Protein AF-A0A946CX53-F1 (afdb_monomer_lite)

Foldseek 3Di:
DDDDDDPPDDPDPPDPPPDDPDDDLVRLVVVCVVVQQFVDWDQDPQWIWTDGPVDIDTGHPVCSSVVSVVSVVVVCVVVVVVVVVVVPPDD

Sequence (91 aa):
MTTTATNIKPLRPRKSEVQYPRPTLDELVQLCIDFELITEVISVDGKFHFLCKDEQFIVSPAESIILVRGLLIGYFAAHTRDDLSLADWID

Radius of gyration: 20.21 Å; chains: 1; 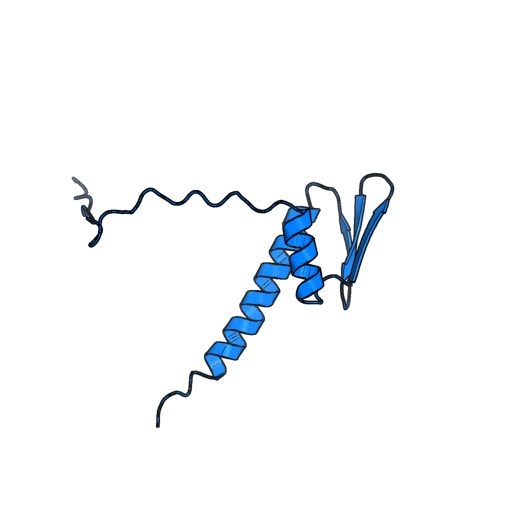bounding box: 55×33×51 Å

Secondary structure (DSSP, 8-state):
----------SS---S---PPPPPHHHHHHHHHHTTSEEEEEEETTEEEEEESS-EEEE-HHHHHHHHHHHHHHHHHHHHHHHHHT-----

pLDDT: mean 80.79, std 18.34, range [39.06, 97.38]

Structure (mmCIF, N/CA/C/O backbone):
data_AF-A0A946CX53-F1
#
_entry.id   AF-A0A946CX53-F1
#
loop_
_atom_site.group_PDB
_atom_site.id
_atom_site.type_symbol
_atom_site.label_atom_id
_atom_site.label_alt_id
_atom_site.label_comp_id
_atom_site.label_asym_id
_atom_site.label_entity_id
_atom_site.label_seq_id
_atom_site.pdbx_PDB_ins_code
_atom_site.Cartn_x
_atom_site.Cartn_y
_atom_site.Cartn_z
_atom_site.occupancy
_atom_site.B_iso_or_equiv
_atom_site.auth_seq_id
_atom_site.auth_comp_id
_atom_site.auth_asym_id
_atom_site.auth_atom_id
_atom_site.pdbx_PDB_model_num
ATOM 1 N N . MET A 1 1 ? 37.763 -0.824 33.053 1.00 39.41 1 MET A N 1
ATOM 2 C CA . MET A 1 1 ? 37.872 -0.800 31.580 1.00 39.41 1 MET A CA 1
ATOM 3 C C . MET A 1 1 ? 37.011 0.349 31.085 1.00 39.41 1 MET A C 1
ATOM 5 O O . MET A 1 1 ? 35.799 0.274 31.216 1.00 39.41 1 MET A O 1
ATOM 9 N N . THR A 1 2 ? 37.620 1.452 30.660 1.00 39.06 2 THR A N 1
ATOM 10 C CA . THR A 1 2 ? 36.925 2.659 30.189 1.00 39.06 2 THR A CA 1
ATOM 11 C C . THR A 1 2 ? 36.865 2.629 28.666 1.00 39.06 2 THR A C 1
ATOM 13 O O . THR A 1 2 ? 37.892 2.699 28.000 1.00 39.06 2 THR A O 1
ATOM 16 N N . THR A 1 3 ? 35.665 2.477 28.112 1.00 46.81 3 THR A N 1
ATOM 17 C CA . THR A 1 3 ? 35.403 2.531 26.673 1.00 46.81 3 THR A CA 1
ATOM 18 C C . THR A 1 3 ? 35.539 3.973 26.196 1.00 46.81 3 THR A C 1
ATOM 20 O O . THR A 1 3 ? 34.727 4.836 26.522 1.00 46.81 3 THR A O 1
ATOM 23 N N . THR A 1 4 ? 36.594 4.250 25.436 1.00 47.66 4 THR A N 1
ATOM 24 C CA . THR A 1 4 ? 36.816 5.526 24.757 1.00 47.66 4 THR A CA 1
ATOM 25 C C . THR A 1 4 ? 35.750 5.679 23.672 1.00 47.66 4 THR A C 1
ATOM 27 O O . THR A 1 4 ? 35.851 5.079 22.605 1.00 47.66 4 THR A O 1
ATOM 30 N N . ALA A 1 5 ? 34.693 6.443 23.949 1.00 57.44 5 ALA A N 1
ATOM 31 C CA . ALA A 1 5 ? 33.706 6.803 22.940 1.00 57.44 5 ALA A CA 1
ATOM 32 C C . ALA A 1 5 ? 34.403 7.632 21.852 1.00 57.44 5 ALA A C 1
ATOM 34 O O . ALA A 1 5 ? 34.872 8.744 22.104 1.00 57.44 5 ALA A O 1
ATOM 35 N N . THR A 1 6 ? 34.519 7.076 20.648 1.00 55.69 6 THR A N 1
ATOM 36 C CA . THR A 1 6 ? 35.053 7.784 19.487 1.00 55.69 6 THR A CA 1
ATOM 37 C C . THR A 1 6 ? 34.133 8.965 19.191 1.00 55.69 6 THR A C 1
ATOM 39 O O . THR A 1 6 ? 32.993 8.796 18.764 1.00 55.69 6 THR A O 1
ATOM 42 N N . ASN A 1 7 ? 34.610 10.175 19.474 1.00 59.16 7 ASN A N 1
ATOM 43 C CA . ASN A 1 7 ? 33.875 11.411 19.241 1.00 59.16 7 ASN A CA 1
ATOM 44 C C . ASN A 1 7 ? 33.874 11.704 17.732 1.00 59.16 7 ASN A C 1
ATOM 46 O O . ASN A 1 7 ? 34.753 12.398 17.219 1.00 59.16 7 ASN A O 1
ATOM 50 N N . ILE A 1 8 ? 32.938 11.096 16.997 1.00 65.06 8 ILE A N 1
ATOM 51 C CA . ILE A 1 8 ? 32.766 11.330 15.561 1.00 65.06 8 ILE A CA 1
ATOM 52 C C . ILE A 1 8 ? 32.167 12.727 15.394 1.00 65.06 8 ILE A C 1
ATOM 54 O O . ILE A 1 8 ? 30.957 12.927 15.494 1.00 65.06 8 ILE A O 1
ATOM 58 N N . LYS A 1 9 ? 33.031 13.715 15.150 1.00 58.34 9 LYS A N 1
ATOM 59 C CA . LYS A 1 9 ? 32.611 15.078 14.830 1.00 58.34 9 LYS A CA 1
ATOM 60 C C . LYS A 1 9 ? 32.220 15.140 13.344 1.00 58.34 9 LYS A C 1
ATOM 62 O O . LYS A 1 9 ? 33.054 14.815 12.499 1.00 58.34 9 LYS A O 1
ATOM 67 N N . PRO A 1 10 ? 30.987 15.546 12.992 1.00 61.53 10 PRO A N 1
ATOM 68 C CA . PRO A 1 10 ? 30.577 15.676 11.597 1.00 61.53 10 PRO A CA 1
ATOM 69 C C . PRO A 1 10 ? 31.487 16.655 10.837 1.00 61.53 10 PRO A C 1
ATOM 71 O O . PRO A 1 10 ? 31.751 17.754 11.320 1.00 61.53 10 PRO A O 1
ATOM 74 N N . LEU A 1 11 ? 31.933 16.276 9.633 1.00 65.31 11 LEU A N 1
ATOM 75 C CA . LEU A 1 11 ? 32.789 17.095 8.751 1.00 65.31 11 LEU A CA 1
ATOM 76 C C . LEU A 1 11 ? 32.137 18.419 8.309 1.00 65.31 11 LEU A C 1
ATOM 78 O O . LEU A 1 11 ? 32.823 19.328 7.848 1.00 65.31 11 LEU A O 1
ATOM 82 N N . ARG A 1 12 ? 30.814 18.545 8.442 1.00 59.50 12 ARG A N 1
ATOM 83 C CA . ARG A 1 12 ? 30.063 19.783 8.210 1.00 59.50 12 ARG A CA 1
ATOM 84 C C . ARG A 1 12 ? 29.129 20.031 9.392 1.00 59.50 12 ARG A C 1
ATOM 86 O O . ARG A 1 12 ? 28.625 19.055 9.952 1.00 59.50 12 ARG A O 1
ATOM 93 N N . PRO A 1 13 ? 28.848 21.299 9.750 1.00 60.38 13 PRO A N 1
ATOM 94 C CA . PRO A 1 13 ? 27.768 21.599 10.680 1.00 60.38 13 PRO A CA 1
ATOM 95 C C . PRO A 1 13 ? 26.513 20.895 10.1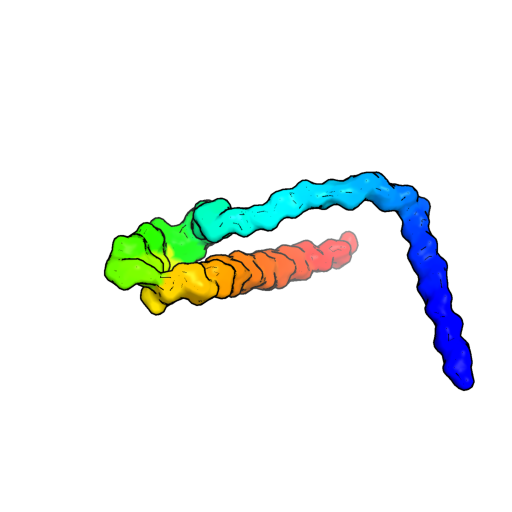68 1.00 60.38 13 PRO A C 1
ATOM 97 O O . PRO A 1 13 ? 26.170 21.053 8.991 1.00 60.38 13 PRO A O 1
ATOM 100 N N . ARG A 1 14 ? 25.844 20.097 11.013 1.00 59.88 14 ARG A N 1
ATOM 101 C CA . ARG A 1 14 ? 24.485 19.663 10.690 1.00 59.88 14 ARG A CA 1
ATOM 102 C C . ARG A 1 14 ? 23.691 20.956 10.537 1.00 59.88 14 ARG A C 1
ATOM 104 O O . ARG A 1 14 ? 23.437 21.639 11.526 1.00 59.88 14 ARG A O 1
ATOM 111 N N . LYS A 1 15 ? 23.374 21.338 9.293 1.00 63.06 15 LYS A N 1
ATOM 112 C CA . LYS A 1 15 ? 22.279 22.277 9.037 1.00 63.06 15 LYS A CA 1
ATOM 113 C C . LYS A 1 15 ? 21.112 21.763 9.878 1.00 63.06 15 LYS A C 1
ATOM 115 O O . LYS A 1 15 ? 20.934 20.544 9.909 1.00 63.06 15 LYS A O 1
ATOM 120 N N . SER A 1 16 ? 20.440 22.660 10.605 1.00 64.50 16 SER A N 1
ATOM 121 C CA . SER A 1 16 ? 19.233 22.383 11.400 1.00 64.50 16 SER A CA 1
ATOM 122 C C . SER A 1 16 ? 18.518 21.155 10.851 1.00 64.50 16 SER A C 1
ATOM 124 O O . SER A 1 16 ? 18.173 21.178 9.667 1.00 64.50 16 SER A O 1
ATOM 126 N N . GLU A 1 17 ? 18.412 20.082 11.645 1.00 64.75 17 GLU A N 1
ATOM 127 C CA . GLU A 1 17 ? 17.806 18.829 11.189 1.00 64.75 17 GLU A CA 1
ATOM 128 C C . GLU A 1 17 ? 16.476 19.169 10.525 1.00 64.75 17 GLU A C 1
ATOM 130 O O . GLU A 1 17 ? 15.557 19.673 11.169 1.00 64.75 17 GLU A O 1
ATOM 135 N N . VAL A 1 18 ? 16.427 19.002 9.203 1.00 70.62 18 VAL A N 1
ATOM 136 C CA . VAL A 1 18 ? 15.219 19.259 8.435 1.00 70.62 18 VAL A CA 1
ATOM 137 C C . VAL A 1 18 ? 14.241 18.189 8.890 1.00 70.62 18 VAL A C 1
ATOM 139 O O . VAL A 1 18 ? 14.410 17.013 8.568 1.00 70.62 18 VAL A O 1
ATOM 142 N N . GLN A 1 19 ? 13.276 18.576 9.723 1.00 69.88 19 GLN A N 1
ATOM 143 C CA . GLN A 1 19 ? 12.198 17.684 10.111 1.00 69.88 19 GLN A CA 1
ATOM 144 C C . GLN A 1 19 ? 11.293 17.508 8.904 1.00 69.88 19 GLN A C 1
ATOM 146 O O . GLN A 1 19 ? 10.521 18.397 8.551 1.00 69.88 19 GLN A O 1
ATOM 151 N N . TYR A 1 20 ? 11.400 16.345 8.275 1.00 74.31 20 TYR A N 1
ATOM 152 C CA . TYR A 1 20 ? 10.397 15.912 7.325 1.00 74.31 20 TYR A CA 1
ATOM 153 C C . TYR A 1 20 ? 9.187 15.410 8.115 1.00 74.31 20 TYR A C 1
ATOM 155 O O . TYR A 1 20 ? 9.358 14.573 9.014 1.00 74.31 20 TYR A O 1
ATOM 163 N N . PRO A 1 21 ? 7.974 15.910 7.828 1.00 84.12 21 PRO A N 1
ATOM 164 C CA . PRO A 1 21 ? 6.774 15.318 8.390 1.00 84.12 21 PRO A CA 1
ATOM 165 C C . PRO A 1 21 ? 6.716 13.843 7.983 1.00 84.12 21 PRO A C 1
ATOM 167 O O . PRO A 1 21 ? 7.117 13.465 6.880 1.00 84.12 21 PRO A O 1
ATOM 170 N N . ARG A 1 22 ? 6.259 12.987 8.900 1.00 86.38 22 ARG A N 1
ATOM 171 C CA . ARG A 1 22 ? 6.032 11.580 8.563 1.00 86.38 22 ARG A CA 1
ATOM 172 C C . ARG A 1 22 ? 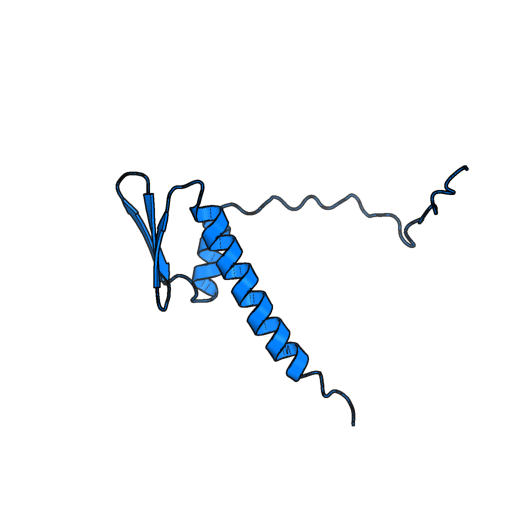4.867 11.505 7.573 1.00 86.38 22 ARG A C 1
ATOM 174 O O . ARG A 1 22 ? 3.854 12.148 7.849 1.00 86.38 22 ARG A O 1
ATOM 181 N N . PRO A 1 23 ? 4.981 10.711 6.496 1.00 90.38 23 PRO A N 1
ATOM 182 C CA . PRO A 1 23 ? 3.889 10.558 5.550 1.00 90.38 23 PRO A CA 1
ATOM 183 C C . PRO A 1 23 ? 2.688 9.894 6.228 1.00 90.38 23 PRO A C 1
ATOM 185 O O . PRO A 1 23 ? 2.835 8.996 7.071 1.00 90.38 23 PRO A O 1
ATOM 188 N N . THR A 1 24 ? 1.508 10.364 5.856 1.00 93.44 24 THR A N 1
ATOM 189 C CA . THR A 1 24 ? 0.207 9.801 6.214 1.00 93.44 24 THR A CA 1
ATOM 190 C C . THR A 1 24 ? -0.032 8.478 5.485 1.00 93.44 24 THR A C 1
ATOM 192 O O . THR A 1 24 ? 0.673 8.136 4.536 1.00 93.44 24 THR A O 1
ATOM 195 N N . LEU A 1 25 ? -1.025 7.703 5.933 1.00 92.38 25 LEU A N 1
ATOM 196 C CA . LEU A 1 25 ? -1.400 6.471 5.237 1.00 92.38 25 LEU A CA 1
ATOM 197 C C . LEU A 1 25 ? -1.859 6.766 3.804 1.00 92.38 25 LEU A C 1
ATOM 199 O O . LEU A 1 25 ? -1.418 6.081 2.891 1.00 92.38 25 LEU A O 1
ATOM 203 N N . ASP A 1 26 ? -2.676 7.801 3.614 1.00 93.88 26 ASP A N 1
ATOM 204 C CA . ASP A 1 26 ? -3.231 8.162 2.306 1.00 93.88 26 ASP A CA 1
ATOM 205 C C . ASP A 1 26 ? -2.133 8.547 1.308 1.00 93.88 26 ASP A C 1
ATOM 207 O O . ASP A 1 26 ? -2.151 8.089 0.171 1.00 93.88 26 ASP A O 1
ATOM 211 N N . GLU A 1 27 ? -1.121 9.305 1.745 1.00 94.88 27 GLU A N 1
ATOM 212 C CA . GLU A 1 27 ? 0.044 9.629 0.909 1.00 94.88 27 GLU A CA 1
ATOM 213 C C . GLU A 1 27 ? 0.827 8.374 0.501 1.00 94.88 27 GLU A C 1
ATOM 215 O O . GLU A 1 27 ? 1.281 8.261 -0.635 1.00 94.88 27 GLU A O 1
ATOM 220 N N . LEU A 1 28 ? 0.975 7.407 1.412 1.00 95.50 28 LEU A N 1
ATOM 221 C CA . LEU A 1 28 ? 1.651 6.146 1.107 1.00 95.50 28 LEU A CA 1
ATOM 222 C C . LEU A 1 28 ? 0.818 5.258 0.171 1.00 95.50 28 LEU A C 1
ATOM 224 O O . LEU A 1 28 ? 1.381 4.600 -0.699 1.00 95.50 28 LEU A O 1
ATOM 228 N N . VAL A 1 29 ? -0.508 5.244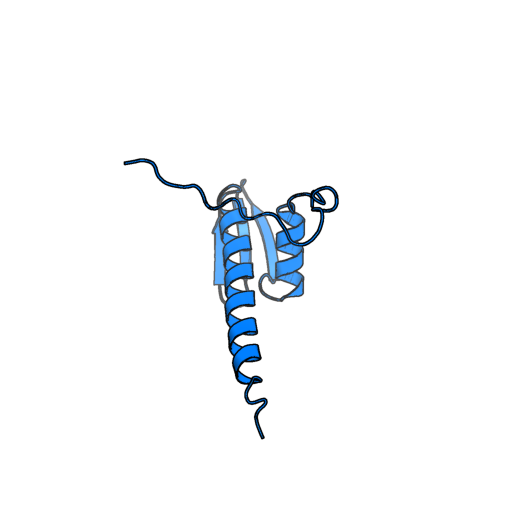 0.331 1.00 95.81 29 VAL A N 1
ATOM 229 C CA . VAL A 1 29 ? -1.426 4.532 -0.568 1.00 95.81 29 VAL A CA 1
ATOM 230 C C . VAL A 1 29 ? -1.387 5.148 -1.960 1.00 95.81 29 VAL A C 1
ATOM 232 O O . VAL A 1 29 ? -1.274 4.408 -2.933 1.00 95.81 29 VAL A O 1
ATOM 235 N N . GLN A 1 30 ? -1.410 6.479 -2.059 1.00 96.19 30 GLN A N 1
ATOM 236 C CA . GLN A 1 30 ? -1.294 7.171 -3.338 1.00 96.19 30 GLN A CA 1
ATOM 237 C C . GLN A 1 30 ? 0.013 6.801 -4.040 1.00 96.19 30 GLN A C 1
ATOM 239 O O . GLN A 1 30 ? -0.006 6.440 -5.210 1.00 96.19 30 GLN A O 1
ATOM 244 N N . LEU A 1 31 ? 1.128 6.774 -3.307 1.00 95.88 31 LEU A N 1
ATOM 245 C CA . LEU A 1 31 ? 2.410 6.350 -3.864 1.00 95.88 31 LEU A CA 1
ATOM 246 C C . LEU A 1 31 ? 2.381 4.897 -4.374 1.00 95.88 31 LEU A C 1
ATOM 248 O O . LEU A 1 31 ? 2.957 4.592 -5.414 1.00 95.88 31 LEU A O 1
ATOM 252 N N . CYS A 1 32 ? 1.699 3.988 -3.672 1.00 95.94 32 CYS A N 1
ATOM 253 C CA . CYS A 1 32 ? 1.496 2.624 -4.160 1.00 95.94 32 CYS A CA 1
ATOM 254 C C . CYS A 1 32 ? 0.639 2.562 -5.433 1.00 95.94 32 CYS A C 1
ATOM 256 O O . CYS A 1 32 ? 0.895 1.698 -6.267 1.00 95.94 32 CYS A O 1
ATOM 258 N N . ILE A 1 33 ? -0.365 3.430 -5.581 1.00 95.81 33 ILE A N 1
ATOM 259 C CA . ILE A 1 33 ? -1.175 3.527 -6.806 1.00 95.81 33 ILE A CA 1
ATOM 260 C C . ILE A 1 33 ? -0.319 4.051 -7.962 1.00 95.81 33 ILE A C 1
ATOM 262 O O . ILE A 1 33 ? -0.348 3.480 -9.048 1.00 95.81 33 ILE A O 1
ATOM 266 N N . ASP A 1 34 ? 0.500 5.074 -7.711 1.00 95.56 34 ASP A N 1
ATOM 267 C CA . ASP A 1 34 ? 1.407 5.655 -8.707 1.00 95.56 34 ASP A CA 1
ATOM 268 C C . ASP A 1 34 ? 2.457 4.638 -9.198 1.00 95.56 34 ASP A C 1
ATOM 270 O O . ASP A 1 34 ? 2.905 4.705 -10.341 1.00 95.56 34 ASP A O 1
ATOM 274 N N . PHE A 1 35 ? 2.832 3.673 -8.351 1.00 93.75 35 PHE A N 1
ATOM 275 C CA . PHE A 1 35 ? 3.698 2.537 -8.699 1.00 93.75 35 PHE A CA 1
ATOM 276 C C . PHE A 1 35 ? 2.942 1.299 -9.200 1.00 93.75 35 PHE A C 1
ATOM 278 O O . PHE A 1 35 ? 3.544 0.236 -9.347 1.00 93.75 35 PHE A O 1
ATOM 285 N N . GLU A 1 36 ? 1.633 1.407 -9.431 1.00 93.94 36 GLU A N 1
ATOM 286 C CA . GLU A 1 36 ? 0.766 0.312 -9.887 1.00 93.94 36 GLU A CA 1
ATOM 287 C C . GLU A 1 36 ? 0.773 -0.928 -8.961 1.00 93.94 36 GLU A C 1
ATOM 289 O O . GLU A 1 36 ? 0.454 -2.043 -9.377 1.00 93.94 36 GLU A O 1
ATOM 294 N N . LEU A 1 37 ? 1.130 -0.749 -7.685 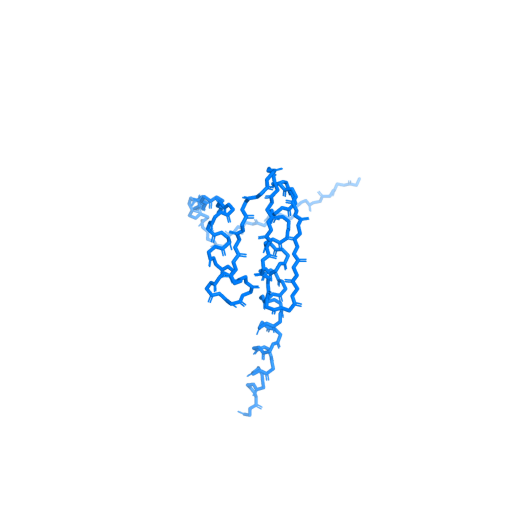1.00 94.38 37 LEU A N 1
ATOM 295 C CA .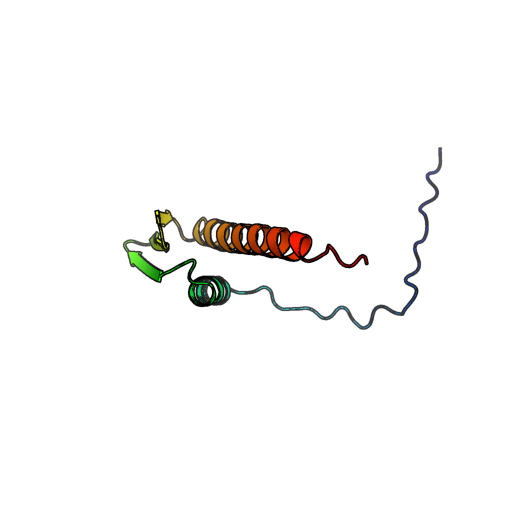 LEU A 1 37 ? 1.131 -1.805 -6.665 1.00 94.38 37 LEU A CA 1
ATOM 296 C C . LEU A 1 37 ? -0.276 -2.065 -6.125 1.00 94.38 37 LEU A C 1
ATOM 298 O O . LEU A 1 37 ? -0.644 -3.208 -5.852 1.00 94.38 37 LEU A O 1
ATOM 302 N N . ILE A 1 38 ? -1.044 -0.987 -5.961 1.00 96.62 38 ILE A N 1
ATOM 303 C CA . ILE A 1 38 ? -2.432 -0.994 -5.503 1.00 96.62 38 ILE A CA 1
ATOM 304 C C . ILE A 1 38 ? -3.287 -0.419 -6.626 1.00 96.62 38 ILE A C 1
ATOM 306 O O . ILE A 1 38 ? -3.011 0.660 -7.137 1.00 96.62 38 ILE A O 1
ATOM 310 N N . THR A 1 39 ? -4.336 -1.134 -7.000 1.00 96.38 39 THR A N 1
ATOM 311 C CA . THR A 1 39 ? -5.322 -0.686 -7.985 1.00 96.38 39 THR A CA 1
ATOM 312 C C . THR A 1 39 ? -6.457 0.077 -7.314 1.00 96.38 39 THR A C 1
ATOM 314 O O . THR A 1 39 ? -6.904 1.100 -7.823 1.00 96.38 39 THR A O 1
ATOM 317 N N . GLU A 1 40 ? -6.929 -0.414 -6.168 1.00 95.12 40 GLU A N 1
ATOM 318 C CA . GLU A 1 40 ? -8.079 0.159 -5.469 1.00 95.12 40 GLU A CA 1
ATOM 319 C C . GLU A 1 40 ? -7.999 -0.108 -3.962 1.00 95.12 40 GLU A C 1
ATOM 321 O O . GLU A 1 40 ? -7.463 -1.127 -3.519 1.00 95.12 40 GLU A O 1
ATOM 326 N N . VAL A 1 41 ? -8.566 0.806 -3.170 1.00 95.94 41 VAL A N 1
ATOM 327 C CA . VAL A 1 41 ? -8.778 0.620 -1.732 1.00 95.94 41 VAL A CA 1
ATOM 328 C C . VAL A 1 41 ? -10.228 0.926 -1.393 1.00 95.94 41 VAL A C 1
ATOM 330 O O . VAL A 1 41 ? -10.716 2.023 -1.657 1.00 95.94 41 VAL A O 1
ATOM 333 N N . ILE A 1 42 ? -10.905 -0.029 -0.760 1.00 95.56 42 ILE A N 1
ATOM 334 C CA . ILE A 1 42 ? -12.307 0.099 -0.354 1.00 95.56 42 ILE A CA 1
ATOM 335 C C . ILE A 1 42 ? -12.388 -0.014 1.167 1.00 95.56 42 ILE A C 1
ATOM 337 O O . ILE A 1 42 ? -11.784 -0.901 1.765 1.00 95.56 42 ILE A O 1
ATOM 341 N N . SER A 1 43 ? -13.142 0.875 1.812 1.00 93.31 43 SER A N 1
ATOM 342 C CA . SER A 1 43 ? -13.441 0.770 3.244 1.00 93.31 43 SER A CA 1
ATOM 343 C C . SER A 1 43 ? -14.794 0.092 3.438 1.00 93.31 43 SER A C 1
ATOM 345 O O . SER A 1 43 ? -15.812 0.606 2.973 1.00 93.31 43 SER A O 1
ATOM 347 N N . VAL A 1 44 ? -14.808 -1.063 4.105 1.00 91.94 44 VAL A N 1
ATOM 348 C CA . VAL A 1 44 ? -16.018 -1.852 4.378 1.00 91.94 44 VAL A CA 1
ATOM 349 C C . VAL A 1 44 ? -15.972 -2.335 5.823 1.00 91.94 44 VAL A C 1
ATOM 351 O O . VAL A 1 44 ? -14.976 -2.909 6.258 1.00 91.94 44 VAL A O 1
ATOM 354 N N . ASP A 1 45 ? -17.036 -2.076 6.586 1.00 91.88 45 ASP A N 1
ATOM 355 C CA . ASP A 1 45 ? -17.204 -2.535 7.974 1.00 91.88 45 ASP A CA 1
ATOM 356 C C . ASP A 1 45 ? -15.999 -2.250 8.897 1.00 91.88 45 ASP A C 1
ATOM 358 O O . ASP A 1 45 ? -15.612 -3.062 9.739 1.00 91.88 45 ASP A O 1
ATOM 362 N N . GLY A 1 46 ? -15.376 -1.077 8.733 1.00 91.25 46 GLY A N 1
ATOM 363 C CA . GLY A 1 46 ? -14.224 -0.652 9.538 1.00 91.25 46 GLY A CA 1
ATOM 364 C C . GLY A 1 46 ? -12.905 -1.347 9.181 1.00 91.25 46 GLY A C 1
ATOM 365 O O . GLY A 1 46 ? -11.923 -1.207 9.915 1.00 91.25 46 GLY A O 1
ATOM 366 N N . LYS A 1 47 ? -12.866 -2.079 8.066 1.00 95.62 47 LYS A N 1
ATOM 367 C CA . LYS A 1 47 ? -11.665 -2.673 7.477 1.00 95.62 47 LYS A CA 1
ATOM 368 C C . LYS A 1 47 ? -11.369 -2.052 6.120 1.00 95.62 47 LYS A C 1
ATOM 370 O O . LYS A 1 47 ? -12.248 -1.496 5.466 1.00 95.62 47 LYS A O 1
ATOM 375 N N . PHE A 1 48 ? -10.124 -2.197 5.692 1.00 96.69 48 PHE A N 1
ATOM 376 C CA . PHE A 1 48 ? -9.677 -1.818 4.363 1.00 96.69 48 PHE A CA 1
ATOM 377 C C . PHE A 1 48 ? -9.496 -3.056 3.497 1.00 96.69 48 PHE A C 1
ATOM 379 O O . PHE A 1 48 ? -8.843 -4.018 3.900 1.00 96.69 48 PHE A O 1
ATOM 386 N N . HIS A 1 49 ? -10.078 -3.011 2.310 1.00 97.38 49 HIS A N 1
ATOM 387 C CA . HIS A 1 49 ? -9.928 -3.989 1.250 1.00 97.38 49 HIS A CA 1
ATOM 388 C C . HIS A 1 49 ? -8.978 -3.389 0.217 1.00 97.38 49 HIS A C 1
ATOM 390 O O . HIS A 1 49 ? -9.345 -2.457 -0.494 1.00 97.38 49 HIS A O 1
ATOM 396 N N . PHE A 1 50 ? -7.753 -3.896 0.175 1.00 97.06 50 PHE A N 1
ATOM 397 C CA . PHE A 1 50 ? -6.740 -3.514 -0.796 1.00 97.06 50 PHE A CA 1
ATOM 398 C C . PHE A 1 50 ? -6.787 -4.475 -1.974 1.00 97.06 50 PHE A C 1
ATOM 400 O O . PHE A 1 50 ? -6.588 -5.679 -1.803 1.00 97.06 50 PHE A O 1
ATOM 407 N N . LEU A 1 51 ? -7.035 -3.929 -3.159 1.00 96.75 51 LEU A N 1
ATOM 408 C CA . LEU A 1 51 ? -6.921 -4.628 -4.426 1.00 96.75 51 LEU A CA 1
ATOM 409 C C . LEU A 1 51 ? -5.526 -4.337 -4.985 1.00 96.75 51 LEU A C 1
ATOM 411 O O . LEU A 1 51 ? -5.263 -3.226 -5.444 1.00 96.75 51 LEU A O 1
ATOM 415 N N . CYS A 1 52 ? -4.626 -5.310 -4.900 1.00 94.06 52 CYS A N 1
ATOM 416 C CA . CYS A 1 52 ? -3.298 -5.250 -5.502 1.00 94.06 52 CYS A CA 1
ATOM 417 C C . CYS A 1 52 ? -3.310 -5.992 -6.847 1.00 94.06 52 CYS A C 1
ATOM 419 O O . CYS A 1 52 ? -4.255 -6.719 -7.153 1.00 94.06 52 CYS A O 1
ATOM 421 N N . LYS A 1 53 ? -2.250 -5.829 -7.648 1.00 82.50 53 LYS A N 1
ATOM 422 C CA . LYS A 1 53 ? -2.172 -6.379 -9.015 1.00 82.50 53 LYS A CA 1
ATOM 423 C C . LYS A 1 53 ? -2.501 -7.877 -9.111 1.00 82.50 53 LYS A C 1
ATOM 425 O O . LYS A 1 53 ? -3.282 -8.267 -9.973 1.00 82.50 53 LYS A O 1
ATOM 430 N N . ASP A 1 54 ? -1.944 -8.682 -8.207 1.00 82.25 54 ASP A N 1
ATOM 431 C CA . ASP A 1 54 ? -2.082 -10.146 -8.223 1.00 82.25 54 ASP A CA 1
ATOM 432 C C . ASP A 1 54 ? -2.838 -10.702 -7.000 1.00 82.25 54 ASP A C 1
ATOM 434 O O . ASP A 1 54 ? -3.154 -11.890 -6.948 1.00 82.25 54 ASP A O 1
ATOM 438 N N . GLU A 1 55 ? -3.137 -9.864 -6.001 1.00 92.94 55 GLU A N 1
ATOM 439 C CA . GLU A 1 55 ? -3.621 -10.305 -4.688 1.00 92.94 55 GLU A CA 1
ATOM 440 C C . GLU A 1 55 ? -4.603 -9.311 -4.056 1.00 92.94 55 GLU A C 1
ATOM 442 O O . GLU A 1 55 ? -4.655 -8.134 -4.408 1.00 92.94 55 GLU A O 1
ATOM 447 N N . GLN A 1 56 ? -5.384 -9.791 -3.086 1.00 95.12 56 GLN A N 1
ATOM 448 C CA . GLN A 1 56 ? -6.318 -8.972 -2.316 1.00 95.12 56 GLN A CA 1
ATOM 449 C C . GLN A 1 56 ? -6.074 -9.134 -0.823 1.00 95.12 56 GLN A C 1
ATOM 451 O O . GLN A 1 56 ? -5.906 -10.251 -0.333 1.00 95.12 56 GLN A O 1
ATOM 456 N N . PHE A 1 57 ? -6.133 -8.023 -0.090 1.00 96.50 57 PHE A N 1
ATOM 457 C CA . PHE A 1 57 ? -5.927 -8.014 1.354 1.00 96.50 57 PHE A CA 1
ATOM 458 C C . PHE A 1 57 ? -7.079 -7.322 2.066 1.00 96.50 57 PHE A C 1
ATOM 460 O O . PHE A 1 57 ? -7.430 -6.191 1.743 1.00 96.50 57 PHE A O 1
ATOM 467 N N . ILE A 1 58 ? -7.628 -7.982 3.083 1.00 97.00 58 ILE A N 1
ATOM 468 C CA . ILE A 1 58 ? -8.618 -7.394 3.986 1.00 97.00 58 ILE A CA 1
ATOM 469 C C . ILE A 1 58 ? -7.942 -7.205 5.335 1.00 97.00 58 ILE A C 1
ATOM 471 O O . ILE A 1 58 ? -7.634 -8.178 6.022 1.00 97.00 58 ILE A O 1
ATOM 475 N N . VAL A 1 59 ? -7.704 -5.953 5.706 1.00 96.75 59 VAL A N 1
ATOM 476 C CA . VAL A 1 59 ? -6.865 -5.595 6.853 1.00 96.75 59 VAL A CA 1
ATOM 477 C C . VAL A 1 59 ? -7.545 -4.562 7.739 1.00 96.75 59 VAL A C 1
ATOM 479 O O . VAL A 1 59 ? -8.357 -3.752 7.292 1.00 96.75 59 VAL A O 1
ATOM 482 N N . SER A 1 60 ? -7.214 -4.578 9.025 1.00 96.56 60 SER A N 1
ATOM 483 C CA . SER A 1 60 ? -7.607 -3.513 9.944 1.00 96.56 60 SER A CA 1
ATOM 484 C C . SER A 1 60 ? -6.850 -2.203 9.650 1.00 96.56 60 SER A C 1
ATOM 486 O O . SER A 1 60 ? -5.804 -2.217 8.994 1.00 96.56 60 SER A O 1
ATOM 488 N N . PRO A 1 61 ? -7.304 -1.054 10.188 1.00 91.62 61 PRO A N 1
ATOM 489 C CA . PRO A 1 61 ? -6.581 0.216 10.064 1.00 91.62 61 PRO A CA 1
ATOM 490 C C . PRO A 1 61 ? -5.154 0.206 10.635 1.00 91.62 61 PRO A C 1
ATOM 492 O O . PRO A 1 61 ? -4.313 0.989 10.208 1.00 91.62 61 PRO A O 1
ATOM 495 N N . ALA A 1 62 ? -4.864 -0.656 11.614 1.00 92.06 62 ALA A N 1
ATOM 496 C CA . ALA A 1 62 ? -3.514 -0.790 12.163 1.00 92.06 62 ALA A CA 1
ATOM 497 C C . ALA A 1 62 ? -2.604 -1.634 11.255 1.00 92.06 62 ALA A C 1
ATOM 499 O O . ALA A 1 62 ? -1.398 -1.410 11.198 1.00 92.06 62 ALA A O 1
ATOM 500 N N . GLU A 1 63 ? -3.177 -2.597 10.539 1.00 96.38 63 GLU A N 1
ATOM 501 C CA . GLU A 1 63 ? -2.457 -3.475 9.616 1.00 96.38 63 GLU A CA 1
ATOM 502 C C . GLU A 1 63 ? -2.242 -2.819 8.247 1.00 96.38 63 GLU A C 1
ATOM 504 O O . GLU A 1 63 ? -1.236 -3.094 7.595 1.00 96.38 63 GLU A O 1
ATOM 509 N N . SER A 1 64 ? -3.123 -1.903 7.827 1.00 95.44 64 SER A N 1
ATOM 510 C CA . SER A 1 64 ? -3.010 -1.206 6.540 1.00 95.44 64 SER A CA 1
ATOM 511 C C . SER A 1 64 ? -1.675 -0.476 6.385 1.00 95.44 64 SER A C 1
ATOM 513 O O . SER A 1 64 ? -1.025 -0.590 5.349 1.00 95.44 64 SER A O 1
ATOM 515 N N . ILE A 1 65 ? -1.196 0.201 7.434 1.00 93.94 65 ILE A N 1
ATOM 516 C CA . ILE A 1 65 ? 0.098 0.894 7.383 1.00 93.94 65 ILE A CA 1
ATOM 517 C C . ILE A 1 65 ? 1.283 -0.070 7.271 1.00 93.94 65 ILE A C 1
ATOM 519 O O . ILE A 1 65 ? 2.313 0.288 6.701 1.00 93.94 65 ILE A O 1
ATOM 523 N N . ILE A 1 66 ? 1.154 -1.286 7.808 1.00 95.81 66 ILE A N 1
ATOM 524 C CA . ILE A 1 66 ? 2.184 -2.323 7.706 1.00 95.81 66 ILE A CA 1
ATOM 525 C C . ILE A 1 66 ? 2.206 -2.865 6.277 1.00 95.81 66 ILE A C 1
ATOM 527 O O . ILE A 1 66 ? 3.276 -2.917 5.674 1.00 95.81 66 ILE A O 1
ATOM 531 N N . LEU A 1 67 ? 1.033 -3.192 5.726 1.00 96.25 67 LEU A N 1
ATOM 532 C CA . LEU A 1 67 ? 0.878 -3.682 4.357 1.00 96.25 67 LEU A CA 1
ATOM 533 C C . LEU A 1 67 ? 1.462 -2.694 3.340 1.00 96.25 67 LEU A C 1
ATOM 535 O O . LEU A 1 67 ? 2.358 -3.054 2.582 1.00 96.25 67 LEU A O 1
ATOM 539 N N . VAL A 1 68 ? 1.015 -1.435 3.373 1.00 96.31 68 VAL A N 1
ATOM 540 C CA . VAL A 1 68 ? 1.438 -0.400 2.415 1.00 96.31 68 VAL A CA 1
ATOM 541 C C . VAL A 1 68 ? 2.951 -0.168 2.480 1.00 96.31 68 VAL A C 1
ATOM 543 O O . VAL A 1 68 ? 3.624 -0.107 1.453 1.00 96.31 68 VAL A O 1
ATOM 546 N N . ARG A 1 69 ? 3.534 -0.114 3.685 1.00 95.00 69 ARG A N 1
ATOM 547 C CA . ARG A 1 69 ? 4.995 -0.004 3.834 1.00 95.00 69 ARG A CA 1
ATOM 548 C C . ARG A 1 69 ? 5.725 -1.231 3.301 1.00 95.00 69 ARG A C 1
ATOM 550 O O . ARG A 1 69 ? 6.762 -1.069 2.666 1.00 95.00 69 ARG A O 1
ATOM 557 N N . GLY A 1 70 ? 5.206 -2.430 3.556 1.00 95.62 70 GLY A N 1
ATOM 558 C CA . GLY A 1 70 ? 5.767 -3.675 3.036 1.00 95.62 70 GLY A CA 1
ATOM 559 C C . GLY A 1 70 ? 5.810 -3.690 1.508 1.00 95.62 70 GLY A C 1
ATOM 560 O O . GLY A 1 70 ? 6.858 -3.993 0.941 1.00 95.62 70 GLY A O 1
ATOM 561 N N . LEU A 1 71 ? 4.719 -3.274 0.857 1.00 94.81 71 LEU A N 1
ATOM 562 C CA . LEU A 1 71 ? 4.633 -3.156 -0.602 1.00 94.81 71 LEU A CA 1
ATOM 563 C C . LEU A 1 71 ? 5.675 -2.178 -1.157 1.00 94.81 71 LEU A C 1
ATOM 565 O O . LEU A 1 71 ? 6.422 -2.534 -2.065 1.00 94.81 71 LEU A O 1
ATOM 569 N N . LEU A 1 72 ? 5.782 -0.978 -0.578 1.00 94.88 72 LEU A N 1
ATOM 570 C CA . LEU A 1 72 ? 6.765 0.022 -1.010 1.00 94.88 72 LEU A CA 1
ATOM 571 C C . LEU A 1 72 ? 8.203 -0.468 -0.822 1.00 94.88 72 LEU A C 1
ATOM 573 O O . LEU A 1 72 ? 9.017 -0.342 -1.733 1.00 94.88 72 LEU A O 1
ATOM 577 N N . ILE A 1 73 ? 8.525 -1.054 0.336 1.00 94.44 73 ILE A N 1
ATOM 578 C CA . ILE A 1 73 ? 9.859 -1.612 0.596 1.00 94.44 73 ILE A CA 1
ATOM 579 C C . ILE A 1 73 ? 10.181 -2.713 -0.420 1.00 94.44 73 ILE A C 1
ATOM 581 O O . ILE A 1 73 ? 11.277 -2.716 -0.977 1.00 94.44 73 ILE A O 1
ATOM 585 N N . GLY A 1 74 ? 9.236 -3.621 -0.678 1.00 92.19 74 GLY A N 1
ATOM 586 C CA . GLY A 1 74 ? 9.398 -4.693 -1.659 1.00 92.19 74 GLY A CA 1
ATOM 587 C C . GLY A 1 74 ? 9.634 -4.159 -3.071 1.00 92.19 74 GLY A C 1
ATOM 588 O O . GLY A 1 74 ? 10.576 -4.589 -3.735 1.00 92.19 74 GLY A O 1
ATOM 589 N N . TYR A 1 75 ? 8.844 -3.169 -3.494 1.00 91.50 75 TYR A N 1
ATOM 590 C CA . TYR A 1 75 ? 9.005 -2.500 -4.784 1.00 91.50 75 TYR A CA 1
ATOM 591 C C . TYR A 1 75 ? 10.390 -1.867 -4.919 1.00 91.50 75 TYR A C 1
ATOM 593 O O . TYR A 1 75 ? 11.112 -2.172 -5.867 1.00 91.50 75 TYR A O 1
ATOM 601 N N . PHE A 1 76 ? 10.812 -1.053 -3.948 1.00 89.69 76 PHE A N 1
ATOM 602 C CA . PHE A 1 76 ? 12.136 -0.433 -3.984 1.00 89.69 76 PHE A CA 1
ATOM 603 C C . PHE A 1 76 ? 13.261 -1.467 -3.966 1.00 89.69 76 PHE A C 1
ATOM 605 O O . PHE A 1 76 ? 14.234 -1.311 -4.698 1.00 89.69 76 PHE A O 1
ATOM 612 N N . ALA A 1 77 ? 13.149 -2.531 -3.170 1.00 88.69 77 ALA A N 1
ATOM 613 C CA . ALA A 1 77 ? 14.163 -3.581 -3.118 1.00 88.69 77 ALA A CA 1
ATOM 614 C C . ALA A 1 77 ? 14.313 -4.316 -4.461 1.00 88.69 77 ALA A C 1
ATOM 616 O O . ALA A 1 77 ? 15.434 -4.630 -4.856 1.00 88.69 77 ALA A O 1
ATOM 617 N N . ALA A 1 78 ? 13.210 -4.561 -5.173 1.00 85.50 78 ALA A N 1
ATOM 618 C CA . ALA A 1 78 ? 13.243 -5.166 -6.503 1.00 85.50 78 ALA A CA 1
ATOM 619 C C . ALA A 1 78 ? 13.892 -4.225 -7.533 1.00 85.50 78 ALA A C 1
ATOM 621 O O . ALA A 1 78 ? 14.857 -4.603 -8.189 1.00 85.50 78 ALA A O 1
ATOM 622 N N . HIS A 1 79 ? 13.447 -2.969 -7.595 1.00 82.00 79 HIS A N 1
ATOM 623 C CA . HIS A 1 79 ? 13.923 -2.012 -8.599 1.00 82.00 79 HIS A CA 1
ATOM 624 C C . HIS A 1 79 ? 15.371 -1.566 -8.365 1.00 82.00 79 HIS A C 1
ATOM 626 O O . HIS A 1 79 ? 16.124 -1.388 -9.314 1.00 82.00 79 HIS A O 1
ATOM 632 N N . THR A 1 80 ? 15.808 -1.441 -7.108 1.00 75.75 80 THR A N 1
ATOM 633 C CA . THR A 1 80 ? 17.215 -1.118 -6.803 1.00 75.75 80 THR A CA 1
ATOM 634 C C . THR A 1 80 ? 18.161 -2.286 -7.069 1.00 75.75 80 THR A C 1
ATOM 636 O O . THR A 1 80 ? 19.326 -2.069 -7.398 1.00 75.75 80 THR A O 1
ATOM 639 N N . ARG A 1 81 ? 17.682 -3.531 -6.951 1.00 67.00 81 ARG A N 1
ATOM 640 C CA . ARG A 1 81 ? 18.452 -4.716 -7.340 1.00 67.00 81 ARG A CA 1
ATOM 641 C C . ARG A 1 81 ? 18.654 -4.774 -8.854 1.00 67.00 81 ARG A C 1
ATOM 643 O O . ARG A 1 81 ? 19.752 -5.116 -9.287 1.00 67.00 81 ARG A O 1
ATOM 650 N N . ASP A 1 82 ? 17.634 -4.420 -9.627 1.00 58.03 82 ASP A N 1
ATOM 651 C CA . ASP A 1 82 ? 17.730 -4.373 -11.087 1.00 58.03 82 ASP A CA 1
ATOM 652 C C . ASP A 1 82 ? 18.611 -3.201 -11.559 1.00 58.03 82 ASP A C 1
ATOM 654 O O . ASP A 1 82 ? 19.428 -3.384 -12.459 1.00 58.03 82 ASP A O 1
ATOM 658 N N . ASP A 1 83 ? 18.583 -2.048 -10.884 1.00 53.09 83 ASP A N 1
ATOM 659 C CA . ASP A 1 83 ? 19.505 -0.931 -11.161 1.00 53.09 83 ASP A CA 1
ATOM 660 C C . ASP A 1 83 ? 20.976 -1.264 -10.850 1.00 53.09 83 ASP A C 1
ATOM 662 O O . ASP A 1 83 ? 21.887 -0.807 -11.538 1.00 53.09 83 ASP A O 1
ATOM 666 N N . LEU A 1 84 ? 21.248 -2.111 -9.853 1.00 50.53 84 LEU A N 1
ATOM 667 C CA . LEU A 1 84 ? 22.606 -2.607 -9.590 1.00 50.53 84 LEU A CA 1
ATOM 668 C C . LEU A 1 84 ? 23.107 -3.567 -10.678 1.00 50.53 84 LEU A C 1
ATOM 670 O O . LEU A 1 84 ? 24.317 -3.740 -10.805 1.00 50.53 84 LEU A O 1
ATOM 674 N N . SER A 1 85 ? 22.218 -4.157 -11.485 1.00 49.25 85 SER A N 1
ATOM 675 C CA . SER A 1 85 ? 22.621 -4.940 -12.662 1.00 49.25 85 SER A CA 1
ATOM 676 C C . SER A 1 85 ? 23.061 -4.064 -13.843 1.00 49.25 85 SER A C 1
ATOM 678 O O . SER A 1 85 ? 23.779 -4.534 -14.717 1.00 49.25 85 SER A O 1
ATOM 680 N N . LEU A 1 86 ? 22.712 -2.769 -13.836 1.00 48.56 86 LEU A N 1
ATOM 681 C CA . LEU A 1 86 ? 23.250 -1.768 -14.763 1.00 48.56 86 LEU A CA 1
ATOM 682 C C . LEU A 1 86 ? 24.613 -1.219 -14.313 1.00 48.56 86 LEU A C 1
ATOM 684 O O . LEU A 1 86 ? 25.192 -0.410 -15.031 1.00 48.56 86 LEU A O 1
ATOM 688 N N . ALA A 1 87 ? 25.139 -1.645 -13.158 1.00 50.03 87 ALA A N 1
ATOM 689 C CA . ALA A 1 87 ? 26.449 -1.243 -12.645 1.00 50.03 87 ALA A CA 1
ATOM 690 C C . ALA A 1 87 ? 27.628 -2.049 -13.234 1.00 50.03 87 ALA A C 1
ATOM 692 O O . ALA A 1 87 ? 28.730 -1.983 -12.685 1.00 50.03 87 ALA A O 1
ATOM 693 N N . ASP A 1 88 ? 27.451 -2.710 -14.385 1.00 50.56 88 ASP A N 1
ATOM 694 C CA . ASP A 1 88 ? 28.549 -3.115 -15.285 1.00 50.56 88 ASP A CA 1
ATOM 695 C C . ASP A 1 88 ? 29.191 -1.874 -15.962 1.00 50.56 88 ASP A C 1
ATOM 697 O O . ASP A 1 88 ? 29.411 -1.813 -17.167 1.00 50.56 88 ASP A O 1
ATOM 701 N N . TRP A 1 89 ? 29.494 -0.836 -15.172 1.00 53.06 89 TRP A N 1
ATOM 702 C CA . TRP A 1 89 ? 30.235 0.368 -15.573 1.00 53.06 89 TRP A CA 1
ATOM 703 C C . TRP A 1 89 ? 31.747 0.137 -15.487 1.00 53.06 89 TRP A C 1
ATOM 705 O O . TRP A 1 89 ? 32.482 0.932 -14.895 1.00 53.06 89 TRP A O 1
ATOM 715 N N . ILE A 1 90 ? 32.219 -0.966 -16.063 1.00 51.03 90 ILE A N 1
ATOM 716 C CA . ILE A 1 90 ? 33.633 -1.141 -16.384 1.00 51.03 90 ILE A CA 1
ATOM 717 C C . ILE A 1 90 ? 33.723 -1.749 -17.781 1.00 51.03 90 ILE A C 1
ATOM 719 O O . ILE A 1 90 ? 33.590 -2.958 -17.942 1.00 51.03 90 ILE A O 1
ATOM 723 N N . ASP A 1 91 ? 33.984 -0.880 -18.753 1.00 47.09 91 ASP A N 1
ATOM 724 C CA . ASP A 1 91 ? 35.046 -1.088 -19.740 1.00 47.09 91 ASP A CA 1
ATOM 725 C C . ASP A 1 91 ? 35.897 0.192 -19.797 1.00 47.09 91 ASP A C 1
ATOM 727 O O . ASP A 1 91 ? 35.305 1.298 -19.861 1.00 47.09 91 ASP A O 1
#